Protein AF-A0A9D2TZM9-F1 (afdb_monomer_lite)

Foldseek 3Di:
DDPVVVVVVVVVCVVVVDPDDDDDDDPVVCVVVVDDDCPDPVNQVVCCVVVVDGPVVLPDPVNCVPPVVVNVVCCCCVPVVRRRPD

Structure (mmCIF, N/CA/C/O backbone):
data_AF-A0A9D2TZM9-F1
#
_entry.id   AF-A0A9D2TZM9-F1
#
loop_
_atom_site.group_PDB
_atom_site.id
_atom_site.type_symbol
_atom_site.label_atom_id
_atom_site.label_alt_id
_atom_site.label_comp_id
_atom_site.label_asym_id
_atom_site.label_entity_id
_atom_site.label_seq_id
_atom_site.pdbx_PDB_ins_code
_atom_site.Cartn_x
_atom_site.Cartn_y
_atom_site.Cartn_z
_atom_site.occupancy
_atom_site.B_iso_or_equiv
_atom_site.auth_seq_id
_atom_site.auth_comp_id
_atom_site.auth_asym_id
_atom_site.auth_atom_id
_atom_site.pdbx_PDB_model_num
ATOM 1 N N . MET A 1 1 ? 31.676 -3.929 -20.689 1.00 65.69 1 MET A N 1
ATOM 2 C CA . MET A 1 1 ? 30.338 -3.439 -20.313 1.00 65.69 1 MET A CA 1
ATOM 3 C C . MET A 1 1 ? 29.762 -4.408 -19.314 1.00 65.69 1 MET A C 1
ATOM 5 O O . MET A 1 1 ? 29.730 -5.607 -19.601 1.00 65.69 1 MET A O 1
AT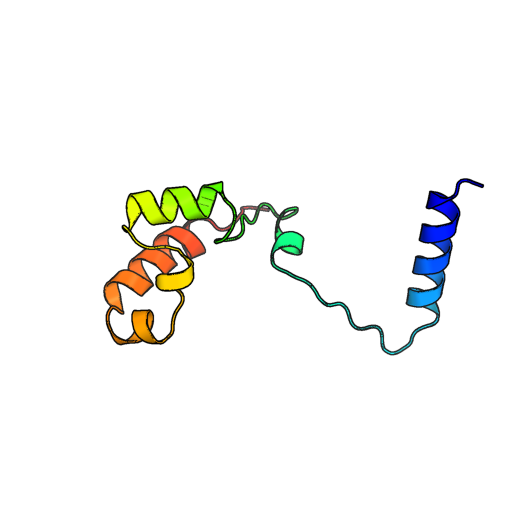OM 9 N N . ASP A 1 2 ? 29.440 -3.882 -18.143 1.00 92.12 2 ASP A N 1
ATOM 10 C CA . ASP A 1 2 ? 28.989 -4.646 -16.989 1.00 92.12 2 ASP A CA 1
ATOM 11 C C . ASP A 1 2 ? 27.657 -5.367 -17.281 1.00 92.12 2 ASP A C 1
ATOM 13 O O . ASP A 1 2 ? 26.879 -4.966 -18.153 1.00 92.12 2 ASP A O 1
ATOM 17 N N . ILE A 1 3 ? 27.401 -6.485 -16.597 1.00 94.50 3 ILE A N 1
ATOM 18 C CA . ILE A 1 3 ? 26.186 -7.293 -16.791 1.00 94.50 3 ILE A CA 1
ATOM 19 C C . ILE A 1 3 ? 24.939 -6.470 -16.444 1.00 94.50 3 ILE A C 1
ATOM 21 O O . ILE A 1 3 ? 23.918 -6.602 -17.123 1.00 94.50 3 ILE A O 1
ATOM 25 N N . LEU A 1 4 ? 25.015 -5.614 -15.421 1.00 95.38 4 LEU A N 1
ATOM 26 C CA . LEU A 1 4 ? 23.911 -4.738 -15.035 1.00 95.38 4 LEU A CA 1
ATOM 27 C C . LEU A 1 4 ? 23.636 -3.675 -16.105 1.00 95.38 4 LEU A C 1
ATOM 29 O O . LEU A 1 4 ? 22.487 -3.512 -16.512 1.00 95.38 4 LEU A O 1
ATOM 33 N N . GLU A 1 5 ? 24.681 -3.023 -16.619 1.00 96.25 5 GLU A N 1
ATOM 34 C CA . GLU A 1 5 ? 24.564 -2.031 -17.698 1.00 96.25 5 GLU A CA 1
ATOM 35 C C . GLU A 1 5 ? 23.858 -2.616 -18.927 1.00 96.25 5 GLU A C 1
ATOM 37 O O . GLU A 1 5 ? 22.922 -2.016 -19.454 1.00 96.25 5 GLU A O 1
ATOM 42 N N . LYS A 1 6 ? 24.225 -3.839 -19.338 1.00 96.81 6 LYS A N 1
ATOM 43 C CA . LYS A 1 6 ? 23.570 -4.528 -20.464 1.00 96.81 6 LYS A CA 1
ATOM 44 C C . LYS A 1 6 ? 22.081 -4.784 -20.220 1.00 96.81 6 LYS A C 1
ATOM 46 O O . LYS A 1 6 ? 21.284 -4.667 -21.149 1.00 96.81 6 LYS A O 1
ATOM 51 N N . LYS A 1 7 ? 21.695 -5.147 -18.991 1.00 97.81 7 LYS A N 1
ATOM 52 C CA . LYS A 1 7 ? 20.285 -5.377 -18.627 1.00 97.81 7 LYS A CA 1
ATOM 53 C C . LYS A 1 7 ? 19.476 -4.081 -18.650 1.00 97.81 7 LYS A C 1
ATOM 55 O O . LYS A 1 7 ? 18.345 -4.091 -19.129 1.00 97.81 7 LYS A O 1
ATOM 60 N N . ILE A 1 8 ? 20.055 -2.982 -18.170 1.00 97.75 8 ILE A N 1
ATOM 61 C CA . ILE A 1 8 ? 19.411 -1.663 -18.180 1.00 97.75 8 ILE A CA 1
ATOM 62 C C . ILE A 1 8 ? 19.195 -1.180 -19.618 1.00 97.75 8 ILE A C 1
ATOM 64 O O . ILE A 1 8 ? 18.097 -0.741 -19.952 1.00 97.75 8 ILE A O 1
ATOM 68 N N . GLU A 1 9 ? 20.199 -1.308 -20.487 1.00 97.62 9 GLU A N 1
ATOM 69 C CA . GLU A 1 9 ? 20.067 -0.933 -21.901 1.00 97.62 9 GLU A CA 1
ATOM 70 C C . GLU A 1 9 ? 19.009 -1.772 -22.632 1.00 97.62 9 GLU A C 1
ATOM 72 O O . GLU A 1 9 ? 18.199 -1.234 -23.389 1.00 97.62 9 GLU A O 1
ATOM 77 N N . LEU A 1 10 ? 18.936 -3.077 -22.348 1.00 97.25 10 LEU A N 1
ATOM 78 C CA . LEU A 1 10 ? 17.880 -3.934 -22.887 1.00 97.25 10 LEU A CA 1
ATOM 79 C C . LEU A 1 10 ? 16.483 -3.482 -22.433 1.00 97.25 10 LEU A C 1
ATOM 81 O O . LEU A 1 10 ? 15.573 -3.404 -23.256 1.00 97.25 10 LEU A O 1
ATOM 85 N N . LEU A 1 11 ? 16.312 -3.161 -21.148 1.00 96.88 11 LEU A N 1
ATOM 86 C CA . LEU A 1 11 ? 15.036 -2.682 -20.615 1.00 96.88 11 LEU A CA 1
ATOM 87 C C . LEU A 1 11 ? 14.605 -1.370 -21.283 1.00 96.88 11 LEU A C 1
ATOM 89 O O . LEU A 1 11 ? 13.460 -1.260 -21.719 1.00 96.88 11 LEU A O 1
ATOM 93 N N . LYS A 1 12 ? 15.521 -0.402 -21.415 1.00 97.56 12 LYS A N 1
ATOM 94 C CA . LYS A 1 12 ? 15.250 0.867 -22.110 1.00 97.56 12 LYS A CA 1
ATOM 95 C C . LYS A 1 12 ? 14.778 0.631 -23.540 1.00 97.56 12 LYS A C 1
ATOM 97 O O . LYS A 1 12 ? 13.796 1.234 -23.961 1.00 97.56 12 LYS A O 1
ATOM 102 N N . LYS A 1 13 ? 15.445 -0.270 -24.270 1.00 98.00 13 LYS A N 1
ATOM 103 C CA . LYS A 1 13 ? 15.049 -0.627 -25.634 1.00 98.00 13 LYS A CA 1
ATOM 104 C C . LYS A 1 13 ? 13.631 -1.204 -25.677 1.00 98.00 13 LYS A C 1
ATOM 106 O O . LYS A 1 13 ? 12.823 -0.736 -26.465 1.00 98.00 13 LYS A O 1
ATOM 111 N N . ILE A 1 14 ? 13.314 -2.167 -24.809 1.00 97.25 14 ILE A N 1
ATOM 112 C CA . ILE A 1 14 ? 11.975 -2.782 -24.746 1.00 97.25 14 ILE A CA 1
ATOM 113 C C . ILE A 1 14 ? 10.890 -1.725 -24.489 1.00 97.25 14 ILE A C 1
ATOM 115 O O . ILE A 1 14 ? 9.839 -1.764 -25.123 1.00 97.25 14 ILE A O 1
ATOM 119 N N . ILE A 1 15 ? 11.146 -0.778 -23.581 1.00 97.25 15 ILE A N 1
ATOM 120 C CA . ILE A 1 15 ? 10.206 0.306 -23.267 1.00 97.25 15 ILE A CA 1
ATOM 121 C C . ILE A 1 15 ? 10.029 1.247 -24.467 1.00 97.25 15 ILE A C 1
ATOM 123 O O . ILE A 1 15 ? 8.896 1.593 -24.785 1.00 97.25 15 ILE A O 1
ATOM 127 N N . ASN A 1 16 ? 11.122 1.636 -25.132 1.00 97.50 16 ASN A N 1
ATOM 128 C CA . ASN A 1 16 ? 11.099 2.574 -26.260 1.00 97.50 16 ASN A CA 1
ATOM 129 C C . ASN A 1 16 ? 10.472 1.981 -27.533 1.00 97.50 16 ASN A C 1
ATOM 131 O O . ASN A 1 16 ? 9.808 2.701 -28.273 1.00 97.50 16 ASN A O 1
ATOM 135 N N . ASP A 1 17 ? 10.681 0.688 -27.790 1.00 98.06 17 ASP A N 1
ATOM 136 C CA . ASP A 1 17 ? 10.167 0.006 -28.986 1.00 98.06 17 ASP A CA 1
ATOM 137 C C . ASP A 1 17 ? 8.669 -0.346 -28.858 1.00 98.06 17 ASP A C 1
ATOM 139 O O . ASP A 1 17 ? 7.998 -0.634 -29.851 1.00 98.06 17 ASP A O 1
ATOM 143 N N . SER A 1 18 ? 8.124 -0.346 -27.639 1.00 97.69 18 SER A N 1
ATOM 144 C CA . SER A 1 18 ? 6.736 -0.713 -27.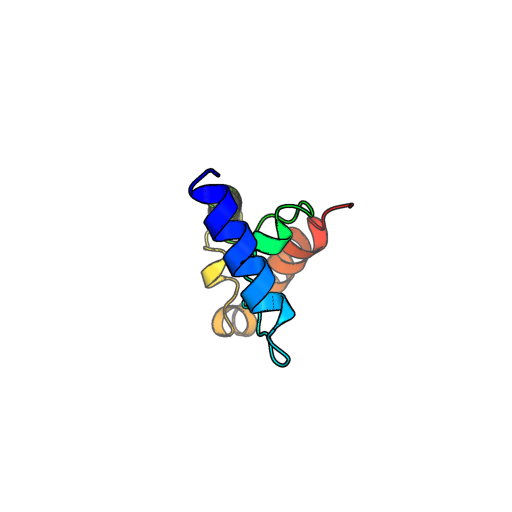359 1.00 97.69 18 SER A CA 1
ATOM 145 C C . SER A 1 18 ? 5.789 0.485 -27.471 1.00 97.69 18 SER A C 1
ATOM 147 O O . SER A 1 18 ? 5.971 1.509 -26.819 1.00 97.69 18 SER A O 1
ATOM 149 N N . SER A 1 19 ? 4.704 0.332 -28.235 1.00 97.69 19 SER A N 1
ATOM 150 C CA . SER A 1 19 ? 3.623 1.332 -28.320 1.00 97.69 19 SER A CA 1
ATOM 151 C C . SER A 1 19 ? 2.506 1.136 -27.285 1.00 97.69 19 SER A C 1
ATOM 153 O O . SER A 1 19 ? 1.646 2.001 -27.149 1.00 97.69 19 SER A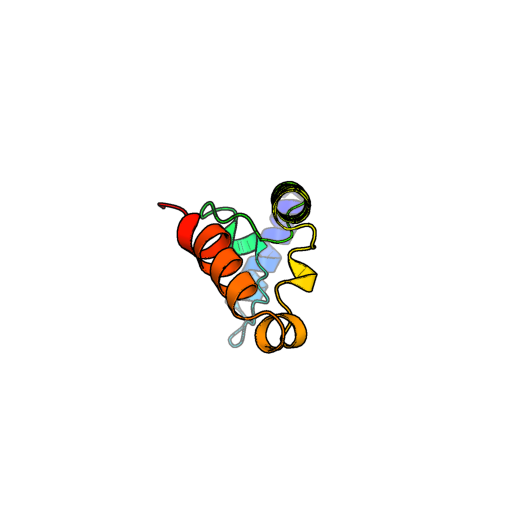 O 1
ATOM 155 N N . TYR A 1 20 ? 2.499 0.010 -26.559 1.00 96.50 20 TYR A N 1
ATOM 156 C CA . TYR A 1 20 ? 1.414 -0.386 -25.646 1.00 96.50 20 TYR A CA 1
ATOM 157 C C . TYR A 1 20 ? 1.956 -0.898 -24.307 1.00 96.50 20 TYR A C 1
ATOM 159 O O . TYR A 1 20 ? 1.544 -1.937 -23.793 1.00 96.50 20 TYR A O 1
ATOM 167 N N . THR A 1 21 ? 2.931 -0.182 -23.751 1.00 96.12 21 THR A N 1
ATOM 168 C CA . THR A 1 21 ? 3.559 -0.549 -22.478 1.00 96.12 21 THR A CA 1
ATOM 169 C C . THR A 1 21 ? 2.554 -0.464 -21.329 1.00 96.12 21 THR A C 1
ATOM 171 O O . THR A 1 21 ? 1.944 0.579 -21.103 1.00 96.12 21 THR A O 1
ATOM 174 N N . VAL A 1 22 ? 2.423 -1.556 -20.571 1.00 95.69 22 VAL A N 1
ATOM 175 C CA . VAL A 1 22 ? 1.626 -1.618 -19.339 1.00 95.69 22 VAL A CA 1
ATOM 176 C C . VAL A 1 22 ? 2.566 -1.697 -18.144 1.00 95.69 22 VAL A C 1
ATOM 178 O O . VAL A 1 22 ? 3.403 -2.595 -18.060 1.00 95.69 22 VAL A O 1
ATOM 181 N N . MET A 1 23 ? 2.401 -0.771 -17.202 1.00 92.25 23 MET A N 1
ATOM 182 C CA . MET A 1 23 ? 3.087 -0.799 -15.915 1.00 92.25 23 MET A CA 1
ATOM 183 C C . MET A 1 23 ? 2.123 -1.288 -14.834 1.00 92.25 23 MET A C 1
ATOM 185 O O . MET A 1 23 ? 1.047 -0.722 -14.652 1.00 92.25 23 MET A O 1
ATOM 189 N N . LEU A 1 24 ? 2.530 -2.313 -14.087 1.00 93.31 24 LEU A N 1
ATOM 190 C CA . LEU A 1 24 ? 1.829 -2.758 -12.885 1.00 93.31 24 LEU A CA 1
ATOM 191 C C . LEU A 1 24 ? 2.557 -2.191 -11.665 1.00 93.31 24 LEU A C 1
ATOM 193 O O . LEU A 1 24 ? 3.644 -2.644 -11.313 1.00 93.31 24 LEU A O 1
ATOM 197 N N . GLY A 1 25 ? 1.975 -1.158 -11.061 1.00 89.06 25 GLY A N 1
ATOM 198 C CA . GLY A 1 25 ? 2.491 -0.524 -9.850 1.00 89.06 25 GLY A CA 1
ATOM 199 C C . GLY A 1 25 ? 1.787 -1.036 -8.595 1.00 89.06 25 GLY A C 1
ATOM 200 O O . GLY A 1 25 ? 0.584 -1.286 -8.608 1.00 89.06 25 GLY A O 1
ATOM 201 N N . GLY A 1 26 ? 2.539 -1.161 -7.502 1.00 87.12 26 GLY A N 1
ATOM 202 C CA . GLY A 1 26 ? 2.004 -1.391 -6.157 1.00 87.12 26 GLY A CA 1
ATOM 203 C C . GLY A 1 26 ? 2.233 -0.188 -5.241 1.00 87.12 26 GLY A C 1
ATOM 204 O O . GLY A 1 26 ? 2.869 0.792 -5.631 1.00 87.12 26 GLY A O 1
ATOM 205 N N . SER A 1 27 ? 1.785 -0.286 -3.986 1.00 81.69 27 SER A N 1
ATOM 206 C CA . SER A 1 27 ? 1.951 0.772 -2.972 1.00 81.69 27 SER A CA 1
ATOM 207 C C . SER A 1 27 ? 3.410 1.167 -2.720 1.00 81.69 27 SER A C 1
ATOM 209 O O . SER A 1 27 ? 3.678 2.306 -2.350 1.00 81.69 27 SER A O 1
ATOM 211 N N . GLY A 1 28 ? 4.362 0.265 -2.986 1.00 84.00 28 GLY A N 1
ATOM 212 C CA . GLY A 1 28 ? 5.797 0.543 -2.883 1.00 84.00 28 GLY A CA 1
ATOM 213 C C . GLY A 1 28 ? 6.276 1.700 -3.765 1.00 84.00 28 GLY A C 1
ATOM 214 O O . GLY A 1 28 ? 7.222 2.380 -3.385 1.00 84.00 28 GLY A O 1
ATOM 215 N N . MET A 1 29 ? 5.588 1.989 -4.876 1.00 86.62 29 MET A N 1
ATOM 216 C CA . MET A 1 29 ? 5.907 3.134 -5.742 1.00 86.62 29 MET A CA 1
ATOM 217 C C . MET A 1 29 ? 5.722 4.485 -5.037 1.00 86.62 29 MET A C 1
ATOM 219 O O . MET A 1 29 ? 6.339 5.468 -5.427 1.00 86.62 29 MET A O 1
ATOM 223 N N . MET A 1 30 ? 4.883 4.545 -3.999 1.00 84.44 30 MET A N 1
ATOM 224 C CA . MET A 1 30 ? 4.610 5.775 -3.249 1.00 84.44 30 MET A CA 1
ATOM 225 C C . MET A 1 30 ? 5.581 5.990 -2.081 1.00 84.44 30 MET A C 1
ATOM 227 O O . MET A 1 30 ? 5.566 7.054 -1.464 1.00 84.44 30 MET A O 1
ATOM 231 N N . LYS A 1 31 ? 6.446 5.009 -1.786 1.00 85.56 31 LYS A N 1
ATOM 232 C CA . LYS A 1 31 ? 7.387 5.069 -0.659 1.00 85.56 31 LYS A CA 1
ATOM 233 C C . LYS A 1 31 ? 8.380 6.222 -0.793 1.00 85.56 31 LYS A C 1
ATOM 235 O O . LYS A 1 31 ? 8.696 6.869 0.199 1.00 85.56 31 LYS A O 1
ATOM 240 N N . GLU A 1 32 ? 8.850 6.490 -2.009 1.00 84.31 32 GLU A N 1
ATOM 241 C CA . GLU A 1 32 ? 9.752 7.618 -2.283 1.00 84.31 32 GLU A CA 1
ATOM 242 C C . GLU A 1 32 ? 9.066 8.973 -2.066 1.00 84.31 32 GLU A C 1
ATOM 244 O O . GLU A 1 32 ? 9.719 9.930 -1.667 1.00 84.31 32 GLU A O 1
ATOM 249 N N . GLY A 1 33 ? 7.742 9.032 -2.228 1.00 84.25 33 GLY A N 1
ATOM 250 C CA . GLY A 1 33 ? 6.917 10.189 -1.875 1.00 84.25 33 GLY A CA 1
ATOM 251 C C . GLY A 1 33 ? 6.564 10.269 -0.386 1.00 84.25 33 GLY A C 1
ATOM 252 O O . GLY A 1 33 ? 5.610 10.941 -0.020 1.00 84.25 33 GLY A O 1
ATOM 253 N N . GLY A 1 34 ? 7.259 9.533 0.484 1.00 82.62 34 GLY A N 1
ATOM 254 C CA . GLY A 1 34 ? 7.021 9.545 1.929 1.00 82.62 34 GLY A CA 1
ATOM 255 C C . GLY A 1 34 ? 5.784 8.770 2.388 1.00 82.62 34 GLY A C 1
ATOM 256 O O . GLY A 1 34 ? 5.527 8.704 3.588 1.00 82.62 34 GLY A O 1
ATOM 257 N N . TYR A 1 35 ? 5.029 8.148 1.477 1.00 84.38 35 TYR A N 1
ATOM 258 C CA . TYR A 1 35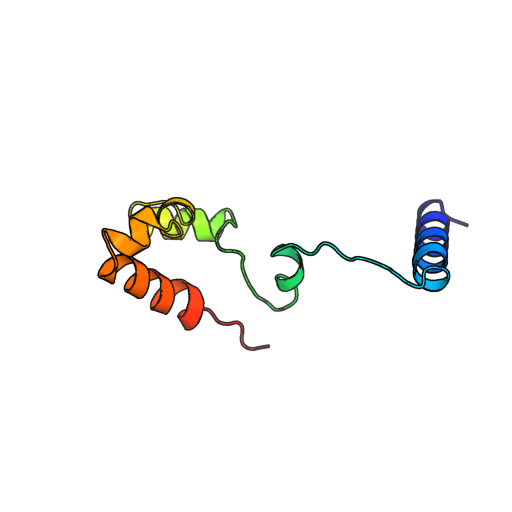 ? 3.853 7.366 1.848 1.00 84.38 35 TYR A CA 1
ATOM 259 C C . TYR A 1 35 ? 4.289 6.020 2.429 1.00 84.38 35 TYR A C 1
ATOM 261 O O . TYR A 1 35 ? 4.925 5.207 1.751 1.00 84.38 35 TYR A O 1
ATOM 269 N N . GLN A 1 36 ? 3.920 5.746 3.679 1.00 81.00 36 GLN A N 1
ATOM 270 C CA . GLN A 1 36 ? 4.047 4.407 4.242 1.00 81.00 36 GLN A CA 1
ATOM 271 C C . GLN A 1 36 ? 2.792 3.599 3.917 1.00 81.00 36 GLN A C 1
ATOM 273 O O . GLN A 1 36 ? 1.664 4.029 4.145 1.00 81.00 36 GLN A O 1
ATOM 278 N N . GLY A 1 37 ? 2.983 2.424 3.317 1.00 85.44 37 GLY A N 1
ATOM 279 C CA . GLY A 1 37 ? 1.871 1.530 3.023 1.00 85.44 37 GLY A CA 1
ATOM 280 C C . GLY A 1 37 ? 1.259 0.992 4.314 1.00 85.44 37 GLY A C 1
ATOM 281 O O . GLY A 1 37 ? 1.990 0.614 5.219 1.00 85.44 37 GLY A O 1
ATOM 282 N N . LEU A 1 38 ? -0.067 0.864 4.357 1.00 86.38 38 LEU A N 1
ATOM 283 C CA . LEU A 1 38 ? -0.804 0.338 5.519 1.00 86.38 38 LEU A CA 1
ATOM 284 C C . LEU A 1 38 ? -0.330 -1.032 6.003 1.00 86.38 38 LEU A C 1
ATOM 286 O O . LEU A 1 38 ? -0.476 -1.367 7.169 1.00 86.38 38 LEU A O 1
ATOM 290 N N . LYS A 1 39 ? 0.222 -1.813 5.076 1.00 87.38 39 LYS A N 1
ATOM 291 C CA . LYS A 1 39 ? 0.714 -3.171 5.293 1.00 87.38 39 LYS A CA 1
ATOM 292 C C . LYS A 1 39 ? 2.218 -3.222 5.557 1.00 87.38 39 LYS A C 1
ATOM 294 O O . LYS A 1 39 ? 2.809 -4.298 5.483 1.00 87.38 39 LYS A O 1
ATOM 299 N N . SER A 1 40 ? 2.876 -2.076 5.754 1.00 89.56 40 SER A N 1
ATOM 300 C CA . SER A 1 40 ? 4.258 -2.101 6.225 1.00 89.56 40 SER A CA 1
ATOM 301 C C . SER A 1 40 ? 4.288 -2.748 7.613 1.00 89.56 40 SER A C 1
ATOM 303 O O . SER A 1 40 ? 3.335 -2.567 8.375 1.00 89.56 40 SER A O 1
ATOM 305 N N . PRO A 1 41 ? 5.346 -3.501 7.957 1.00 91.12 41 PRO A N 1
ATOM 306 C CA . PRO A 1 41 ? 5.436 -4.158 9.258 1.00 91.12 41 PRO A CA 1
ATOM 307 C C . PRO A 1 41 ? 5.203 -3.192 10.423 1.00 91.12 41 PRO A C 1
ATOM 309 O O . PRO A 1 41 ? 4.473 -3.515 11.355 1.00 91.12 41 PRO A O 1
ATOM 312 N N . GLU A 1 42 ? 5.767 -1.987 10.337 1.00 90.12 42 GLU A N 1
ATOM 313 C CA . GLU A 1 42 ? 5.637 -0.960 11.366 1.00 90.12 42 GLU A CA 1
ATOM 314 C C . GLU A 1 42 ? 4.199 -0.428 11.471 1.00 90.12 42 GLU A C 1
ATOM 316 O O . GLU A 1 42 ? 3.650 -0.360 12.571 1.00 90.12 42 GLU A O 1
ATOM 321 N N . GLN A 1 43 ? 3.557 -0.095 10.344 1.00 88.75 43 GLN A N 1
ATOM 322 C CA . GLN A 1 43 ? 2.203 0.472 10.350 1.00 88.75 43 GLN A CA 1
ATOM 323 C C . GLN A 1 43 ? 1.152 -0.575 10.731 1.00 88.75 43 GLN A C 1
ATOM 325 O O . GLN A 1 43 ? 0.209 -0.265 11.461 1.00 88.75 43 GLN A O 1
ATOM 330 N N . ALA A 1 44 ? 1.319 -1.817 10.268 1.00 93.06 44 ALA A N 1
ATOM 331 C CA . ALA A 1 44 ? 0.447 -2.927 10.626 1.00 93.06 44 ALA A CA 1
ATOM 332 C C . ALA A 1 44 ? 0.524 -3.218 12.129 1.00 93.06 44 ALA A C 1
ATOM 334 O O . ALA A 1 44 ? -0.512 -3.320 12.782 1.00 93.06 44 ALA A O 1
ATOM 335 N N . TYR A 1 45 ? 1.736 -3.241 12.691 1.00 94.56 45 TYR A N 1
ATOM 336 C CA . TYR A 1 45 ? 1.943 -3.435 14.123 1.00 94.56 45 TYR A CA 1
ATOM 337 C C . TYR A 1 45 ? 1.296 -2.328 14.969 1.00 94.56 45 TYR A C 1
ATOM 339 O O . TYR A 1 45 ? 0.563 -2.622 15.915 1.00 94.56 45 TYR A O 1
ATOM 347 N N . GLU A 1 46 ? 1.517 -1.052 14.634 1.00 93.38 46 GLU A N 1
ATOM 348 C CA . GLU A 1 46 ? 0.901 0.049 15.389 1.00 93.38 46 GLU A CA 1
ATOM 349 C C . GLU A 1 46 ? -0.628 0.080 15.222 1.00 93.38 46 GLU A C 1
ATOM 351 O O . GLU A 1 46 ? -1.346 0.378 16.180 1.00 93.38 46 GLU A O 1
ATOM 356 N N . THR A 1 47 ? -1.142 -0.307 14.050 1.00 94.19 47 THR A N 1
ATOM 357 C CA . THR A 1 47 ? -2.586 -0.454 13.813 1.00 94.19 47 THR A CA 1
ATOM 358 C C . THR A 1 47 ? -3.185 -1.537 14.707 1.00 94.19 47 THR A C 1
ATOM 360 O O . THR A 1 47 ? -4.149 -1.268 15.425 1.00 94.19 47 THR A O 1
ATOM 363 N N . GLU A 1 48 ? -2.594 -2.732 14.736 1.00 95.81 48 GLU A N 1
ATOM 364 C CA . GLU A 1 48 ? -3.064 -3.829 15.589 1.00 95.81 48 GLU A CA 1
ATOM 365 C C . GLU A 1 48 ? -3.010 -3.459 17.069 1.00 95.81 48 GLU A C 1
ATOM 367 O O . GLU A 1 48 ? -3.951 -3.721 17.816 1.00 95.81 48 GLU A O 1
ATOM 372 N N . LYS A 1 49 ? -1.949 -2.777 17.498 1.00 96.06 49 LYS A N 1
ATOM 373 C CA . LYS A 1 49 ? -1.802 -2.308 18.876 1.00 96.06 49 LYS A CA 1
ATOM 374 C C . LYS A 1 49 ? -2.856 -1.266 19.263 1.00 96.06 49 LYS A C 1
ATOM 376 O O . LYS A 1 49 ? -3.319 -1.271 20.403 1.00 96.06 49 LYS A O 1
ATOM 381 N N . LYS A 1 50 ? -3.221 -0.362 18.347 1.00 95.31 50 LYS A N 1
ATOM 382 C CA . LYS A 1 50 ? -4.167 0.735 18.606 1.00 95.31 50 LYS A CA 1
ATOM 383 C C . LYS A 1 50 ? -5.630 0.311 18.487 1.00 95.31 50 LYS A C 1
ATOM 385 O O . LYS A 1 50 ? -6.448 0.733 19.299 1.00 95.31 50 LYS A O 1
ATOM 390 N N . TYR A 1 51 ? -5.958 -0.510 17.493 1.00 95.00 51 TYR A N 1
ATOM 391 C CA . TYR A 1 51 ? -7.336 -0.869 17.144 1.00 95.00 51 TYR A CA 1
ATOM 392 C C . TYR A 1 51 ? -7.697 -2.322 17.493 1.00 95.00 51 TYR A C 1
ATOM 394 O O . TYR A 1 51 ? -8.867 -2.696 17.414 1.00 95.00 51 TYR A O 1
ATOM 402 N N . GLY A 1 52 ? -6.720 -3.148 17.883 1.00 96.44 52 GLY A N 1
ATOM 403 C CA . GLY A 1 52 ? -6.911 -4.573 18.178 1.00 96.44 52 GLY A CA 1
ATOM 404 C C . GLY A 1 52 ? -7.203 -5.431 16.943 1.00 96.44 52 GLY A C 1
ATOM 405 O O . GLY A 1 52 ? -7.685 -6.553 17.083 1.00 96.44 52 GLY A O 1
ATOM 406 N N . LEU A 1 53 ? -6.986 -4.885 15.745 1.00 95.50 53 LEU A N 1
ATOM 407 C CA . LEU A 1 53 ? -7.362 -5.462 14.457 1.00 95.50 53 LEU A CA 1
ATOM 408 C C . LEU A 1 53 ? -6.302 -5.121 13.417 1.00 95.50 53 LEU A C 1
ATOM 410 O O . LEU A 1 53 ? -5.738 -4.026 13.456 1.00 95.50 53 LEU A O 1
ATOM 414 N N . SER A 1 54 ? -6.071 -6.030 12.473 1.00 95.25 54 SER A N 1
ATOM 415 C CA . SER A 1 54 ? -5.141 -5.769 11.378 1.00 95.25 54 SER A CA 1
ATOM 416 C C . SER A 1 54 ? -5.700 -4.698 10.426 1.00 95.25 54 SER A C 1
ATOM 418 O O . SER A 1 54 ? -6.926 -4.575 10.279 1.00 95.25 54 SER A O 1
ATOM 420 N N . PRO A 1 55 ? -4.839 -3.932 9.730 1.00 93.50 55 PRO A N 1
ATOM 421 C CA . PRO A 1 55 ? -5.281 -3.050 8.654 1.00 93.50 55 PRO A CA 1
ATOM 422 C C . PRO A 1 55 ? -6.128 -3.794 7.613 1.00 93.50 55 PRO A C 1
ATOM 424 O O . PRO A 1 55 ? -7.092 -3.235 7.098 1.00 93.50 55 PRO A O 1
ATOM 427 N N . GLU A 1 56 ? -5.790 -5.052 7.316 1.00 93.44 56 GLU A N 1
ATOM 428 C CA . GLU A 1 56 ? -6.525 -5.929 6.407 1.00 93.44 56 GLU A CA 1
ATOM 429 C C . GLU A 1 56 ? -7.956 -6.197 6.858 1.00 93.44 56 GLU A C 1
ATOM 431 O O . GLU A 1 56 ? -8.849 -6.168 6.014 1.00 93.44 56 GLU A O 1
ATOM 436 N N . ASP A 1 57 ? -8.180 -6.430 8.152 1.00 95.25 57 ASP A N 1
ATOM 437 C CA . ASP A 1 57 ? -9.516 -6.670 8.703 1.00 95.25 57 ASP A CA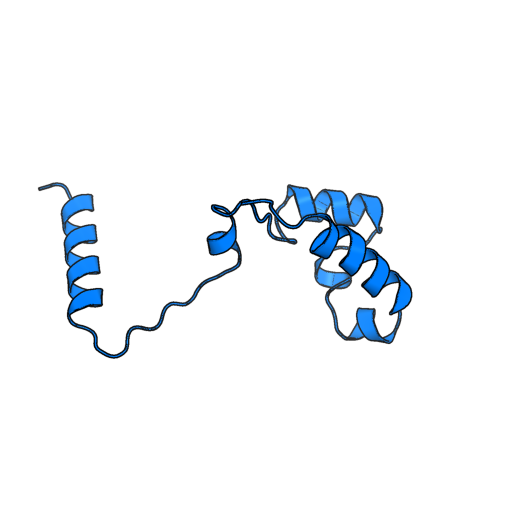 1
ATOM 438 C C . ASP A 1 57 ? -10.370 -5.403 8.647 1.00 95.25 57 ASP A C 1
ATOM 440 O O . ASP A 1 57 ? -11.541 -5.446 8.247 1.00 95.25 57 ASP A O 1
ATOM 444 N N . ILE A 1 58 ? -9.768 -4.266 9.014 1.00 96.12 58 ILE A N 1
ATOM 445 C CA . ILE A 1 58 ? -10.431 -2.958 9.017 1.00 96.12 58 ILE A CA 1
ATOM 446 C C . ILE A 1 58 ? -10.810 -2.549 7.584 1.00 96.12 58 ILE A C 1
ATOM 448 O O . ILE A 1 58 ? -11.913 -2.054 7.354 1.00 96.12 58 ILE A O 1
ATOM 452 N N . PHE A 1 59 ? -9.946 -2.810 6.596 1.00 91.81 59 PHE A N 1
ATOM 453 C CA . PHE A 1 59 ? -10.179 -2.501 5.179 1.00 91.81 59 PHE A CA 1
ATOM 454 C C . PHE A 1 59 ? -10.975 -3.579 4.420 1.00 91.81 59 PHE A C 1
ATOM 456 O O . PHE A 1 59 ? -10.703 -3.878 3.255 1.00 91.81 59 PHE A O 1
ATOM 463 N N . THR A 1 60 ? -12.021 -4.131 5.036 1.00 95.75 60 THR A N 1
ATOM 464 C CA . THR A 1 60 ? -12.975 -5.014 4.346 1.00 95.75 60 THR A CA 1
ATOM 465 C C . THR A 1 60 ? -14.350 -4.372 4.200 1.00 95.75 60 THR A C 1
ATOM 467 O O . THR A 1 60 ? -14.802 -3.597 5.043 1.00 95.75 60 THR A O 1
ATOM 470 N N . THR A 1 61 ? -15.083 -4.756 3.151 1.00 96.50 61 THR A N 1
ATOM 471 C CA . THR A 1 61 ? -16.489 -4.356 2.971 1.00 96.50 61 THR A CA 1
ATOM 472 C C . THR A 1 61 ? -17.358 -4.794 4.152 1.00 96.50 61 THR A C 1
ATOM 474 O O . THR A 1 61 ? -18.263 -4.072 4.563 1.00 96.50 61 THR A O 1
ATOM 477 N N . VAL A 1 62 ? -17.072 -5.966 4.725 1.00 97.62 62 VAL A N 1
ATOM 478 C CA . VAL A 1 62 ? -17.789 -6.490 5.895 1.00 97.62 62 VAL A CA 1
ATOM 479 C C . VAL A 1 62 ? -17.569 -5.588 7.108 1.00 97.62 62 VAL A C 1
ATOM 481 O O . VAL A 1 62 ? -18.533 -5.241 7.789 1.00 97.62 62 VAL A O 1
ATOM 484 N N . PHE A 1 63 ? -16.327 -5.172 7.360 1.00 97.75 63 PHE A N 1
ATOM 485 C CA . PHE A 1 63 ? -16.007 -4.274 8.464 1.00 97.75 63 PHE A CA 1
ATOM 486 C C . PHE A 1 63 ? -16.637 -2.896 8.271 1.00 97.75 63 PHE A C 1
ATOM 488 O O . PHE A 1 63 ? -17.301 -2.401 9.177 1.00 97.75 63 PHE A O 1
ATOM 495 N N . TYR A 1 64 ? -16.521 -2.323 7.071 1.00 97.25 64 TYR A N 1
ATOM 496 C CA . TYR A 1 64 ? -17.152 -1.050 6.726 1.00 97.25 64 TYR A CA 1
ATOM 497 C C . TYR A 1 64 ? -18.663 -1.055 7.000 1.00 97.25 64 TYR A C 1
ATOM 499 O O . TYR A 1 64 ? -19.168 -0.129 7.628 1.00 97.25 64 TYR A O 1
ATOM 507 N N . ASN A 1 65 ? -19.377 -2.103 6.582 1.00 97.62 65 ASN A N 1
ATOM 508 C CA . ASN A 1 65 ? -20.832 -2.184 6.737 1.00 97.62 65 ASN A CA 1
ATOM 509 C C . ASN A 1 65 ? -21.271 -2.432 8.186 1.00 97.62 65 ASN A C 1
ATOM 511 O O . ASN A 1 65 ? -22.280 -1.889 8.624 1.00 97.62 65 ASN A O 1
ATOM 515 N N . ASN A 1 66 ? -20.531 -3.255 8.931 1.00 97.94 66 ASN A N 1
ATOM 516 C CA . ASN A 1 66 ? -20.923 -3.658 10.285 1.00 97.94 66 ASN A CA 1
ATOM 517 C C . ASN A 1 66 ? -20.364 -2.736 11.382 1.00 97.94 66 ASN A C 1
ATOM 519 O O . ASN A 1 66 ? -20.865 -2.752 12.504 1.00 97.94 66 ASN A O 1
ATOM 523 N N . ARG A 1 67 ? -19.298 -1.980 11.093 1.00 97.56 67 ARG A N 1
ATOM 524 C CA . ARG A 1 67 ? -18.540 -1.147 12.047 1.00 97.56 67 ARG A CA 1
ATOM 525 C C . ARG A 1 67 ? -18.118 0.180 11.408 1.00 97.56 67 ARG A C 1
ATOM 527 O O . ARG A 1 67 ? -16.968 0.606 11.497 1.00 97.56 67 ARG A O 1
ATOM 534 N N . THR A 1 68 ? -19.070 0.840 10.753 1.00 97.31 68 THR A N 1
ATOM 535 C CA . THR A 1 68 ? -18.852 2.044 9.935 1.00 97.31 68 THR A CA 1
ATOM 536 C C . THR A 1 68 ? -18.180 3.189 10.698 1.00 97.31 68 THR A C 1
ATOM 538 O O . THR A 1 68 ? -17.295 3.848 10.157 1.00 97.31 68 THR A O 1
ATOM 541 N N . GLU A 1 69 ? -18.557 3.419 11.958 1.00 97.75 69 GLU A N 1
ATOM 542 C CA . GLU A 1 69 ? -17.949 4.465 12.791 1.00 97.75 69 GLU A CA 1
ATOM 543 C C . GLU A 1 69 ? -16.452 4.212 13.022 1.00 97.75 69 GLU A C 1
ATOM 545 O O . GLU A 1 69 ? -15.637 5.087 12.728 1.00 97.75 69 GLU A O 1
ATOM 550 N N . GLN A 1 70 ? -16.089 2.992 13.437 1.00 96.38 70 GLN A N 1
ATOM 551 C CA . GLN A 1 70 ? -14.693 2.586 13.645 1.00 96.38 70 GLN A CA 1
ATOM 552 C C . GLN A 1 70 ? -13.887 2.619 12.344 1.00 96.38 70 GLN A C 1
ATOM 554 O O . GLN A 1 70 ? -12.742 3.067 12.338 1.00 96.38 70 GLN A O 1
ATOM 559 N N . PHE A 1 71 ? -14.486 2.197 11.224 1.00 97.25 71 PHE A N 1
ATOM 560 C CA . PHE A 1 71 ? -13.847 2.311 9.913 1.00 97.25 71 PHE A CA 1
ATOM 561 C C . PHE A 1 71 ? -13.483 3.764 9.599 1.00 97.25 71 PHE A C 1
ATOM 563 O O . PHE A 1 71 ? -12.359 4.056 9.197 1.00 97.25 71 PHE A O 1
ATOM 570 N N . PHE A 1 72 ? -14.425 4.691 9.779 1.00 96.88 72 PHE A N 1
ATOM 571 C CA . PHE A 1 72 ? -14.187 6.092 9.454 1.00 96.88 72 PHE A CA 1
ATOM 572 C C . PHE A 1 72 ? -13.264 6.796 10.451 1.00 96.88 72 PHE A C 1
ATOM 574 O O . PHE A 1 72 ? -12.566 7.730 10.059 1.00 96.88 72 PHE A O 1
ATOM 581 N N . GLU A 1 73 ? -13.247 6.378 11.717 1.00 96.12 73 GLU A N 1
ATOM 582 C CA . GLU A 1 73 ? -12.229 6.798 12.680 1.00 96.12 73 GLU A CA 1
ATOM 583 C C . GLU A 1 73 ? -10.833 6.410 12.183 1.00 96.12 73 GLU A C 1
ATOM 585 O O . GLU A 1 73 ? -10.002 7.290 11.963 1.00 96.12 73 GLU A O 1
ATOM 590 N N . PHE A 1 74 ? -10.615 5.121 11.903 1.00 95.06 74 PHE A N 1
ATOM 591 C CA . PHE A 1 74 ? -9.359 4.623 11.348 1.00 95.06 74 PHE A CA 1
ATOM 592 C C . PHE A 1 74 ? -8.977 5.353 10.055 1.00 95.06 74 PHE A C 1
ATOM 594 O O . PHE A 1 74 ? -7.866 5.857 9.932 1.00 95.06 74 PHE A O 1
ATOM 601 N N . TYR A 1 75 ? -9.910 5.487 9.109 1.00 94.06 75 TYR A N 1
ATOM 602 C CA . TYR A 1 75 ? -9.656 6.138 7.825 1.00 94.06 75 TYR A CA 1
ATOM 603 C C . TYR A 1 75 ? -9.213 7.599 7.984 1.00 94.06 75 TYR A C 1
ATOM 605 O O . TYR A 1 75 ? -8.221 8.025 7.393 1.00 94.06 75 TYR A O 1
ATOM 613 N N . ARG A 1 76 ? -9.922 8.388 8.800 1.00 94.94 76 ARG A N 1
ATOM 614 C CA . ARG A 1 76 ? -9.564 9.797 9.014 1.00 94.94 76 ARG A CA 1
ATOM 615 C C . ARG A 1 76 ? -8.226 9.940 9.727 1.00 94.94 76 ARG A C 1
ATOM 617 O O . ARG A 1 76 ? -7.453 10.817 9.359 1.00 94.94 76 ARG A O 1
ATOM 624 N N . THR A 1 77 ? -7.957 9.106 10.726 1.00 93.00 77 THR A N 1
ATOM 625 C CA . THR A 1 77 ? -6.736 9.221 11.523 1.00 93.00 77 THR A CA 1
ATOM 626 C C . THR A 1 77 ? -5.520 8.667 10.793 1.00 93.00 77 THR A C 1
ATOM 628 O O . THR A 1 77 ? -4.533 9.377 10.647 1.00 93.00 77 THR A O 1
ATOM 631 N N . GLU A 1 78 ? -5.592 7.433 10.302 1.00 90.75 78 GLU A N 1
ATOM 632 C CA . GLU A 1 78 ? -4.423 6.720 9.784 1.00 90.75 78 GLU A CA 1
ATOM 633 C C . GLU A 1 78 ? -4.149 6.998 8.302 1.00 90.75 78 GLU A C 1
ATOM 635 O O . GLU A 1 78 ? -2.996 6.934 7.882 1.00 90.75 78 GLU A O 1
ATOM 640 N N . ILE A 1 79 ? -5.177 7.330 7.508 1.00 89.31 79 ILE A N 1
ATOM 641 C CA . ILE A 1 79 ?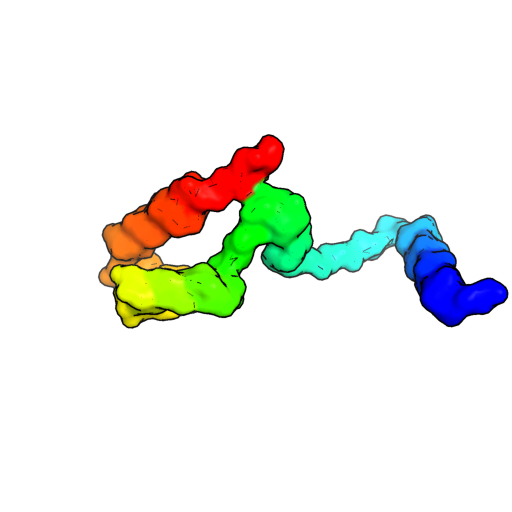 -5.024 7.586 6.063 1.00 89.31 79 ILE A CA 1
ATOM 642 C C . ILE A 1 79 ? -4.933 9.077 5.776 1.00 89.31 79 ILE A C 1
ATOM 644 O O . ILE A 1 79 ? -3.979 9.536 5.154 1.00 89.31 79 ILE A O 1
ATOM 648 N N . LEU A 1 80 ? -5.931 9.845 6.221 1.00 90.06 80 LEU A N 1
ATOM 649 C CA . LEU A 1 80 ? -5.976 11.282 5.939 1.00 90.06 80 LEU A CA 1
ATOM 650 C C . LEU A 1 80 ? -5.075 12.095 6.877 1.00 90.06 80 LEU A C 1
ATOM 652 O O . LEU A 1 80 ? -4.568 13.137 6.474 1.00 90.06 80 LEU A O 1
ATOM 656 N N . GLY A 1 81 ? -4.861 11.629 8.110 1.00 88.31 81 GLY A N 1
ATOM 657 C CA . GLY A 1 81 ? -3.997 12.301 9.083 1.00 88.31 81 GLY A CA 1
ATOM 658 C C . GLY A 1 81 ? -2.503 12.185 8.775 1.00 88.31 81 GLY A C 1
ATOM 659 O O . GLY A 1 81 ? -1.734 13.047 9.189 1.00 88.31 81 GLY A O 1
ATOM 660 N N . ASN A 1 82 ? -2.103 11.169 8.005 1.00 80.94 82 ASN A N 1
ATOM 661 C CA . ASN A 1 82 ? -0.702 10.840 7.723 1.00 80.94 82 ASN A CA 1
ATOM 662 C C . ASN A 1 82 ? -0.309 11.105 6.260 1.00 80.94 82 ASN A C 1
ATOM 664 O O . ASN A 1 82 ? 0.555 10.423 5.709 1.00 80.94 82 ASN A O 1
ATOM 668 N N . ILE A 1 83 ? -0.953 12.073 5.600 1.00 82.81 83 ILE A N 1
ATOM 669 C CA . ILE A 1 83 ? -0.611 12.431 4.219 1.00 82.81 83 ILE A CA 1
ATOM 670 C C . ILE A 1 83 ? 0.802 13.047 4.202 1.00 82.81 83 ILE A C 1
ATOM 672 O O . ILE A 1 83 ? 1.030 14.046 4.892 1.00 82.81 83 ILE A O 1
ATOM 676 N N . PRO A 1 84 ? 1.749 12.496 3.419 1.00 80.94 84 PRO A N 1
ATOM 677 C CA . PRO A 1 84 ? 3.089 13.055 3.303 1.00 80.94 84 PRO A CA 1
ATOM 678 C C . PRO A 1 84 ? 3.037 14.483 2.756 1.00 80.94 84 PRO A C 1
ATOM 680 O O . PRO A 1 84 ? 2.374 14.746 1.752 1.00 80.94 84 PRO A O 1
ATOM 683 N N . GLN A 1 85 ? 3.754 15.400 3.404 1.00 68.69 85 GLN A N 1
ATOM 684 C CA . GLN A 1 85 ? 3.986 16.743 2.877 1.00 68.69 85 GLN A CA 1
ATOM 685 C C . GLN A 1 85 ? 5.231 16.692 1.997 1.00 68.69 85 GLN A C 1
ATOM 687 O O . GLN A 1 85 ? 6.346 16.885 2.480 1.00 68.69 85 GLN A O 1
ATOM 692 N N . ILE A 1 86 ? 5.030 16.310 0.738 1.00 61.72 86 ILE A N 1
ATOM 693 C CA . ILE A 1 86 ? 6.059 16.381 -0.305 1.00 61.72 86 ILE A CA 1
ATOM 694 C C . ILE A 1 86 ? 6.116 17.810 -0.841 1.00 61.72 86 ILE A C 1
ATOM 696 O O . ILE A 1 86 ? 5.024 18.376 -1.081 1.00 61.72 86 ILE A O 1
#

Secondary structure (DSSP, 8-state):
--HHHHHHHHHHHHHHH-SS------GGGGGGGTPPPTTSHHHHHHHHHHHSS-HHHHTSHHHHHHSHHHHHHHIIIIIITT----

Sequence (86 aa):
MDILEKKIELLKKIINDSSYTVMLGGSGMMKEGGYQGLKSPEQAYETEKKYGLSPEDIFTTVFYNNRTEQFFEFYRTEILGNIPQI

Organism: NCBI:txid2838483

pLDDT: mean 91.88, std 7.15, range [61.72, 98.06]

Radius of gyration: 19.29 Å; chains: 1; bounding box: 51×24×48 Å

InterPro domains:
  IPR029035 DHS-like NAD/FAD-binding domain superfamily [SSF52467] (2-79)